Protein AF-A0A0C2XQI6-F1 (afdb_monomer_lite)

Sequence (140 aa):
MTIRLVELRELSLWGESRLVKDVRFDLPSLQELQVHNGDSFQFPTNLSPKVIHWSLRRPDHEPQTPDTIQAALKVILQSSSQVQVVTIPEFAGKYCSVVLHGLQMASILPASLRTVVVDQVGGEKALIDVTHIDELIDSV

Radius of gyration: 15.04 Å; chains: 1; bounding box: 31×36×41 Å

Organism: NCBI:txid933852

Secondary structure (DSSP, 8-state):
-EEE-TT--EEEEES--TT-SS-EEE-TT--EEEEE--SS----TT---SEEEEE---TTS-PPPHHHHHHHHHHHHHH-TT--EEEEEEE-GGGHHHHHHHHHT-SS--TT--EEEEEETTS-EEEEE-TTTTTGGGG-

pLDDT: mean 71.8, std 11.39, range [42.34, 90.38]

Structure (mmCIF, N/CA/C/O backbone):
data_AF-A0A0C2XQI6-F1
#
_entry.id   AF-A0A0C2XQI6-F1
#
loop_
_atom_site.group_PDB
_atom_site.id
_atom_site.type_symbol
_atom_site.label_atom_id
_atom_site.label_alt_id
_atom_site.label_comp_id
_atom_site.label_asym_id
_atom_site.label_entity_id
_atom_site.label_seq_id
_atom_site.pdbx_PDB_ins_code
_atom_site.Cartn_x
_atom_site.Cartn_y
_atom_site.Cartn_z
_atom_site.occupancy
_atom_site.B_iso_or_equiv
_atom_site.auth_seq_id
_atom_site.auth_comp_id
_atom_site.auth_asym_id
_atom_site.auth_atom_id
_atom_site.pdbx_PDB_model_num
ATOM 1 N N . MET A 1 1 ? 4.908 14.086 20.724 1.00 57.38 1 MET A N 1
ATOM 2 C CA . MET A 1 1 ? 3.859 15.086 20.394 1.00 57.38 1 MET A CA 1
ATOM 3 C C . MET A 1 1 ? 2.689 14.344 19.762 1.00 57.38 1 MET A C 1
ATOM 5 O O . MET A 1 1 ? 2.947 13.490 18.921 1.00 57.38 1 MET A O 1
ATOM 9 N N . THR A 1 2 ? 1.448 14.605 20.182 1.00 66.12 2 THR A N 1
ATOM 10 C CA . THR A 1 2 ? 0.262 13.912 19.643 1.00 66.12 2 THR A CA 1
ATOM 11 C C . THR A 1 2 ? -0.535 14.867 18.775 1.00 66.12 2 THR A C 1
ATOM 13 O O . THR A 1 2 ? -0.924 15.935 19.243 1.00 66.12 2 THR A O 1
ATOM 16 N N . ILE A 1 3 ? -0.789 14.474 17.531 1.00 67.62 3 ILE A N 1
ATOM 17 C CA . ILE A 1 3 ? -1.642 15.219 16.605 1.00 67.62 3 ILE A CA 1
ATOM 18 C C . ILE A 1 3 ? -2.980 14.482 16.534 1.00 67.62 3 ILE A C 1
ATOM 20 O O . ILE A 1 3 ? -3.009 13.290 16.230 1.00 67.62 3 ILE A O 1
ATOM 24 N N . ARG A 1 4 ? -4.078 15.181 16.841 1.00 76.19 4 ARG A N 1
ATOM 25 C CA . ARG A 1 4 ? -5.447 14.654 16.753 1.00 76.19 4 ARG A CA 1
ATOM 26 C C . ARG A 1 4 ? -6.165 15.334 15.600 1.00 76.19 4 ARG A C 1
ATOM 28 O O . ARG A 1 4 ? -6.390 16.538 15.663 1.00 76.19 4 ARG A O 1
ATOM 35 N N . LEU A 1 5 ? -6.533 14.571 14.578 1.00 78.62 5 LEU A N 1
ATOM 36 C CA . LEU A 1 5 ? -7.344 15.062 13.462 1.00 78.62 5 LEU A CA 1
ATOM 37 C C . LEU A 1 5 ? -8.427 14.020 13.177 1.00 78.62 5 LEU A C 1
ATOM 39 O O . LEU A 1 5 ? -8.299 13.177 12.296 1.00 78.62 5 LEU A O 1
ATOM 43 N N . VAL A 1 6 ? -9.480 14.057 13.993 1.00 79.75 6 VAL A N 1
ATOM 44 C CA . VAL A 1 6 ? -10.489 12.987 14.092 1.00 79.75 6 VAL A CA 1
ATOM 45 C C . VAL A 1 6 ? -11.246 12.768 12.776 1.00 79.75 6 VAL A C 1
ATOM 47 O O . VAL A 1 6 ? -11.699 11.660 12.506 1.00 79.75 6 VAL A O 1
ATOM 50 N N . GLU A 1 7 ? -11.345 13.798 11.938 1.00 87.31 7 GLU A N 1
ATOM 51 C CA . GLU A 1 7 ? -12.062 13.766 10.657 1.00 87.31 7 GLU A CA 1
ATOM 52 C C . GLU A 1 7 ? -11.140 13.611 9.439 1.00 87.31 7 GLU A C 1
ATOM 54 O O . GLU A 1 7 ? -11.628 13.513 8.313 1.00 87.31 7 GLU A O 1
ATOM 59 N N . LEU A 1 8 ? -9.815 13.581 9.633 1.00 87.38 8 LEU A N 1
ATOM 60 C CA . LEU A 1 8 ? -8.876 13.496 8.520 1.00 87.38 8 LEU A CA 1
ATOM 61 C C . LEU A 1 8 ? -8.969 12.118 7.857 1.00 87.38 8 LEU A C 1
ATOM 63 O O . LEU A 1 8 ? -8.690 11.095 8.483 1.00 87.38 8 LEU A O 1
ATOM 67 N N . ARG A 1 9 ? -9.351 12.109 6.578 1.00 89.19 9 ARG A N 1
ATOM 68 C CA . ARG A 1 9 ? -9.482 10.889 5.769 1.00 89.19 9 ARG A CA 1
ATOM 69 C C . ARG A 1 9 ? -8.265 10.600 4.903 1.00 89.19 9 ARG A C 1
ATOM 71 O O . ARG A 1 9 ? -8.014 9.436 4.608 1.00 89.19 9 ARG A O 1
ATOM 78 N N . GLU A 1 10 ? -7.520 11.637 4.544 1.00 90.38 10 GLU A N 1
ATOM 79 C CA . GLU A 1 10 ? -6.373 11.578 3.642 1.00 90.38 10 GLU A CA 1
ATOM 80 C C . GLU A 1 10 ? -5.179 12.264 4.306 1.00 90.38 10 GLU A C 1
ATOM 82 O O . GLU A 1 10 ? -5.307 13.361 4.854 1.00 90.38 10 GLU A O 1
ATOM 87 N N . LEU A 1 11 ? -4.014 11.620 4.275 1.00 86.06 11 LEU A N 1
ATOM 88 C CA . LEU A 1 11 ? -2.772 12.175 4.806 1.00 86.06 11 LEU A CA 1
ATOM 89 C C . LEU A 1 11 ? -1.647 11.970 3.795 1.00 86.06 11 LEU A C 1
ATOM 91 O O . LEU A 1 11 ? -1.368 10.837 3.417 1.00 86.06 11 LEU A O 1
ATOM 95 N N . SER A 1 12 ? -0.959 13.046 3.418 1.00 85.00 12 SER A N 1
ATOM 96 C CA . SER A 1 12 ? 0.256 12.971 2.600 1.00 85.00 12 SER A CA 1
ATOM 97 C C . SER A 1 12 ? 1.489 13.230 3.461 1.00 85.00 12 SER A C 1
ATOM 99 O O . SER A 1 12 ? 1.636 14.300 4.055 1.00 85.00 12 SER A O 1
ATOM 101 N N . LEU A 1 13 ? 2.392 12.255 3.522 1.00 79.19 13 LEU A N 1
ATOM 102 C CA . LEU A 1 13 ? 3.665 12.337 4.228 1.00 79.19 13 LEU A CA 1
ATOM 103 C C . LEU A 1 13 ? 4.800 12.512 3.221 1.00 79.19 13 LEU A C 1
ATOM 105 O O . LEU A 1 13 ? 4.943 11.727 2.287 1.00 79.19 13 LEU A O 1
ATOM 109 N N . TRP A 1 14 ? 5.614 13.544 3.427 1.00 73.62 14 TRP A N 1
ATOM 110 C CA . TRP A 1 14 ? 6.733 13.892 2.556 1.00 73.62 14 TRP A CA 1
ATOM 111 C C . TRP A 1 14 ? 8.055 13.769 3.311 1.00 73.62 14 TRP A C 1
ATOM 113 O O . TRP A 1 14 ? 8.199 14.349 4.387 1.00 73.62 14 TRP A O 1
ATOM 123 N N . GLY A 1 15 ? 9.044 13.106 2.708 1.00 60.44 15 GLY A N 1
ATOM 124 C CA . GLY A 1 15 ? 10.456 13.299 3.045 1.00 60.44 15 GLY A CA 1
ATOM 125 C C . GLY A 1 15 ? 11.216 12.060 3.513 1.00 60.44 15 GLY A C 1
ATOM 126 O O . GLY A 1 15 ? 10.645 11.009 3.788 1.00 60.44 15 GLY A O 1
ATOM 127 N N . GLU A 1 16 ? 12.533 12.242 3.641 1.00 56.41 16 GLU A N 1
ATOM 128 C CA . GLU A 1 16 ? 13.490 11.302 4.234 1.00 56.41 16 GLU A CA 1
ATOM 129 C C . GLU A 1 16 ? 13.189 11.160 5.733 1.00 56.41 16 GLU A C 1
ATOM 131 O O . GLU A 1 16 ? 13.823 11.787 6.584 1.00 56.41 16 GLU A O 1
ATOM 136 N N . SER A 1 17 ? 12.150 10.403 6.091 1.00 50.62 17 SER A N 1
ATOM 137 C CA . SER A 1 17 ? 11.688 10.308 7.478 1.00 50.62 17 SER A CA 1
ATOM 138 C C . SER A 1 17 ? 12.611 9.407 8.314 1.00 50.62 17 SER A C 1
ATOM 140 O O . SER A 1 17 ? 12.184 8.419 8.911 1.00 50.62 17 SER A O 1
ATOM 142 N N . ARG A 1 18 ? 13.902 9.737 8.414 1.00 49.56 18 ARG A N 1
ATOM 143 C CA . ARG A 1 18 ? 14.836 8.992 9.268 1.00 49.56 18 ARG A CA 1
ATOM 144 C C . ARG A 1 18 ? 14.454 9.043 10.755 1.00 49.56 18 ARG A C 1
ATOM 146 O O . ARG A 1 18 ? 14.973 8.245 11.529 1.00 49.56 18 ARG A O 1
ATOM 153 N N . LEU A 1 19 ? 13.549 9.932 11.183 1.00 48.62 19 LEU A N 1
ATOM 154 C CA . LEU A 1 19 ? 13.293 10.202 12.604 1.00 48.62 19 LEU A CA 1
ATOM 155 C C . LEU A 1 19 ? 11.855 10.675 12.919 1.00 48.62 19 LEU A C 1
ATOM 157 O O . LEU A 1 19 ? 11.674 11.696 13.571 1.00 48.62 19 LEU A O 1
ATOM 161 N N . VAL A 1 20 ? 10.807 9.941 12.521 1.00 54.44 20 VAL A N 1
ATOM 162 C CA . VAL A 1 20 ? 9.434 10.198 13.035 1.00 54.44 20 VAL A CA 1
ATOM 163 C C . VAL A 1 20 ? 8.999 9.093 14.003 1.00 54.44 20 VAL A C 1
ATOM 165 O O . VAL A 1 20 ? 7.887 8.584 13.950 1.00 54.44 20 VAL A O 1
ATOM 168 N N . LYS A 1 21 ? 9.893 8.685 14.912 1.00 54.81 21 LYS A N 1
ATOM 169 C CA . LYS A 1 21 ? 9.546 7.714 15.967 1.00 54.81 21 LYS A CA 1
ATOM 170 C C . LYS A 1 21 ? 8.688 8.327 17.082 1.00 54.81 21 LYS A C 1
ATOM 172 O O . LYS A 1 21 ? 7.943 7.608 17.742 1.00 54.81 21 LYS A O 1
ATOM 177 N N . ASP A 1 22 ? 8.739 9.651 17.244 1.00 61.88 22 ASP A N 1
ATOM 178 C CA . ASP A 1 22 ? 8.182 10.342 18.418 1.00 61.88 22 ASP A CA 1
ATOM 179 C C . ASP A 1 22 ? 6.873 11.110 18.148 1.00 61.88 22 ASP A C 1
ATOM 181 O O . ASP A 1 22 ? 6.321 11.775 19.042 1.00 61.88 22 ASP A O 1
ATOM 185 N N . VAL A 1 23 ? 6.351 11.027 16.919 1.00 68.06 23 VAL A N 1
ATOM 186 C CA . VAL A 1 23 ? 5.056 11.615 16.552 1.00 68.06 23 VAL A CA 1
ATOM 187 C C . VAL A 1 23 ? 4.014 10.512 16.478 1.00 68.06 23 VAL A C 1
ATOM 189 O O . VAL A 1 23 ? 4.130 9.578 15.690 1.00 68.06 23 VAL A O 1
ATOM 192 N N . ARG A 1 24 ? 2.979 10.637 17.311 1.00 72.62 24 ARG A N 1
ATOM 193 C CA . ARG A 1 24 ? 1.813 9.752 17.291 1.00 72.62 24 ARG A CA 1
ATOM 194 C C . ARG A 1 24 ? 0.638 10.484 16.663 1.00 72.62 24 ARG A C 1
ATOM 196 O O . ARG A 1 24 ? 0.244 11.555 17.130 1.00 72.62 24 ARG A O 1
ATOM 203 N N . PHE A 1 25 ? 0.087 9.882 15.619 1.00 76.25 25 PHE A N 1
ATOM 204 C CA . PHE A 1 25 ? -1.085 10.374 14.905 1.00 76.25 25 PHE A CA 1
ATOM 205 C C . PHE A 1 25 ? -2.343 9.656 15.389 1.00 76.25 25 PHE A C 1
ATOM 207 O O . PHE A 1 25 ? -2.472 8.455 15.194 1.00 76.25 25 PHE A O 1
ATOM 214 N N . ASP A 1 26 ? -3.265 10.362 16.027 1.00 80.81 26 ASP A N 1
ATOM 215 C CA . ASP A 1 26 ? -4.563 9.796 16.403 1.00 80.81 26 ASP A CA 1
ATOM 216 C C . ASP A 1 26 ? -5.579 10.134 15.303 1.00 80.81 26 ASP A C 1
ATOM 218 O O . ASP A 1 26 ? -6.188 11.210 15.308 1.00 80.81 26 ASP A O 1
ATOM 222 N N . LEU A 1 27 ? -5.649 9.253 14.295 1.00 85.38 27 LEU A N 1
ATOM 223 C CA . LEU A 1 27 ? -6.411 9.435 13.053 1.00 85.38 27 LEU A CA 1
ATOM 224 C C . LEU A 1 27 ? -7.363 8.246 12.806 1.00 85.38 27 LEU A C 1
ATOM 226 O O . LEU A 1 27 ? -7.145 7.459 11.884 1.00 85.38 27 LEU A O 1
ATOM 230 N N . PRO A 1 28 ? -8.426 8.085 13.614 1.00 82.94 28 PRO A N 1
ATOM 231 C CA . PRO A 1 28 ? -9.335 6.937 13.521 1.00 82.94 28 PRO A CA 1
ATOM 232 C C . PRO A 1 28 ? -10.143 6.889 12.214 1.00 82.94 28 PRO A C 1
ATOM 234 O O . PRO A 1 28 ? -10.637 5.829 11.838 1.00 82.94 28 PRO A O 1
ATOM 237 N N . SER A 1 29 ? -10.278 8.023 11.521 1.00 86.69 29 SER A N 1
ATOM 238 C CA . SER A 1 29 ? -11.005 8.134 10.249 1.00 86.69 29 SER A CA 1
ATOM 239 C C . SER A 1 29 ? -10.105 8.030 9.015 1.00 86.69 29 SER A C 1
ATOM 241 O O . SER A 1 29 ? -10.615 8.174 7.902 1.00 86.69 29 SER A O 1
ATOM 243 N N . LEU A 1 30 ? -8.796 7.805 9.188 1.00 88.06 30 LEU A N 1
ATOM 244 C CA . LEU A 1 30 ? -7.849 7.769 8.077 1.00 88.06 30 LEU A CA 1
ATOM 245 C C . LEU A 1 30 ? -8.179 6.609 7.134 1.00 88.06 30 LEU A C 1
ATOM 247 O O . LEU A 1 30 ? -8.204 5.447 7.536 1.00 88.06 30 LEU A O 1
ATOM 251 N N . GLN A 1 31 ? -8.415 6.929 5.866 1.00 89.19 31 GLN A N 1
ATOM 252 C CA . GLN A 1 31 ? -8.694 5.952 4.817 1.00 89.19 31 GLN A CA 1
ATOM 253 C C . GLN A 1 31 ? -7.500 5.802 3.887 1.00 89.19 31 GLN A C 1
ATOM 255 O O . GLN A 1 31 ? -7.153 4.676 3.533 1.00 89.19 31 GLN A O 1
ATOM 260 N N . GLU A 1 32 ? -6.859 6.917 3.547 1.00 89.06 32 GLU A N 1
ATOM 261 C CA . GLU A 1 32 ? -5.801 6.977 2.550 1.00 89.06 32 GLU A CA 1
ATOM 262 C C . GLU A 1 32 ? -4.537 7.623 3.115 1.00 89.06 32 GLU A C 1
ATOM 264 O O . GLU A 1 32 ? -4.576 8.670 3.766 1.00 89.06 32 GLU A O 1
ATOM 269 N N . LEU A 1 33 ? -3.401 6.990 2.839 1.00 86.31 33 LEU A N 1
ATOM 270 C CA . LEU A 1 33 ? -2.083 7.495 3.183 1.00 86.31 33 LEU A CA 1
ATOM 271 C C . LEU A 1 33 ? -1.215 7.574 1.929 1.00 86.31 33 LEU A C 1
ATOM 273 O O . LEU A 1 33 ? -0.886 6.556 1.323 1.00 86.31 33 LEU A O 1
ATOM 277 N N . GLN A 1 34 ? -0.818 8.787 1.566 1.00 85.75 34 GLN A N 1
ATOM 278 C CA . GLN A 1 34 ? 0.131 9.042 0.492 1.00 85.75 34 GLN A CA 1
ATOM 279 C C . GLN A 1 34 ? 1.525 9.216 1.095 1.00 85.75 34 GLN A C 1
ATOM 281 O O . GLN A 1 34 ? 1.718 9.998 2.024 1.00 85.75 34 GLN A O 1
ATOM 286 N N 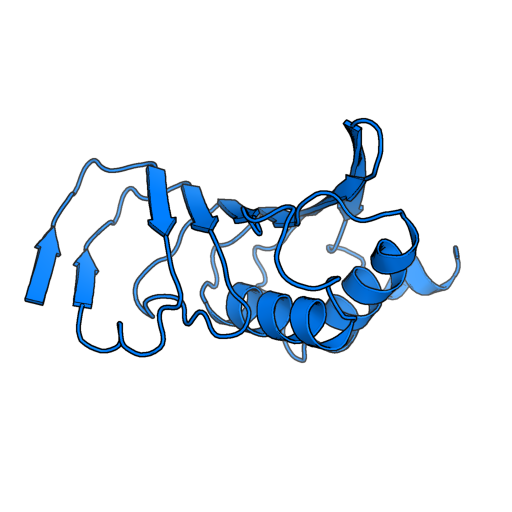. VAL A 1 35 ? 2.510 8.484 0.588 1.00 79.62 35 VAL A N 1
ATOM 287 C CA . VAL A 1 35 ? 3.898 8.543 1.054 1.00 79.62 35 VAL A CA 1
ATOM 288 C C . VAL A 1 35 ? 4.791 8.951 -0.103 1.00 79.62 35 VAL A C 1
ATOM 290 O O . VAL A 1 35 ? 4.817 8.283 -1.135 1.00 79.62 35 VAL A O 1
ATOM 293 N N . HIS A 1 36 ? 5.537 10.036 0.085 1.00 74.94 36 HIS A N 1
ATOM 294 C CA . HIS A 1 36 ? 6.431 10.612 -0.911 1.00 74.94 36 HIS A CA 1
ATOM 295 C C . HIS A 1 36 ? 7.900 10.523 -0.452 1.00 74.94 36 HIS A C 1
ATOM 297 O O . HIS A 1 36 ? 8.231 11.026 0.622 1.00 74.94 36 HIS A O 1
ATOM 303 N N . ASN A 1 37 ? 8.784 9.980 -1.306 1.00 67.00 37 ASN A N 1
ATOM 304 C CA . ASN A 1 37 ? 10.248 9.835 -1.112 1.00 67.00 37 ASN A CA 1
ATOM 305 C C . ASN A 1 37 ? 10.658 8.874 0.025 1.00 67.00 37 ASN A C 1
ATOM 307 O O . ASN A 1 37 ? 10.962 9.310 1.131 1.00 67.00 37 ASN A O 1
ATOM 311 N N . GLY A 1 38 ? 10.709 7.566 -0.256 1.00 56.56 38 GLY A N 1
ATOM 312 C CA . GLY A 1 38 ? 11.021 6.537 0.741 1.00 56.56 38 GLY A CA 1
ATOM 313 C C . GLY A 1 38 ? 12.014 5.488 0.254 1.00 56.56 38 GLY A C 1
ATOM 314 O O . GLY A 1 38 ? 11.614 4.413 -0.170 1.00 56.56 38 GLY A O 1
ATOM 315 N N . ASP A 1 39 ? 13.300 5.787 0.369 1.00 53.25 39 ASP A N 1
ATOM 316 C CA . ASP A 1 39 ? 14.385 4.799 0.448 1.00 53.25 39 ASP A CA 1
ATOM 317 C C . ASP A 1 39 ? 14.598 4.306 1.898 1.00 53.25 39 ASP A C 1
ATOM 319 O O . ASP A 1 39 ? 15.089 3.206 2.137 1.00 53.25 39 ASP A O 1
ATOM 323 N N . SER A 1 40 ? 14.181 5.115 2.878 1.00 56.47 40 SER A N 1
ATOM 324 C CA . SER A 1 40 ? 14.389 4.903 4.316 1.00 56.47 40 SER A CA 1
ATOM 325 C C . SER A 1 40 ? 13.190 5.335 5.179 1.00 56.47 40 SER A C 1
ATOM 327 O O . SER A 1 40 ? 13.330 5.634 6.367 1.00 56.47 40 SER A O 1
ATOM 329 N N . PHE A 1 41 ? 11.995 5.374 4.583 1.00 64.44 41 PHE A N 1
ATOM 330 C CA . PHE A 1 41 ? 10.767 5.779 5.266 1.00 64.44 41 PHE A CA 1
ATOM 331 C C . PHE A 1 41 ? 10.313 4.718 6.282 1.00 64.44 41 PHE A C 1
ATOM 333 O O . PHE A 1 41 ? 10.295 3.524 5.984 1.00 64.44 41 PHE A O 1
ATOM 340 N N . GLN A 1 42 ? 9.916 5.155 7.479 1.00 65.56 42 GLN A N 1
ATOM 341 C CA . GLN A 1 42 ? 9.268 4.314 8.489 1.00 65.56 42 GLN A CA 1
ATOM 342 C C . GLN A 1 42 ? 7.838 4.813 8.679 1.00 65.56 42 GLN A C 1
ATOM 344 O O . GLN A 1 42 ? 7.631 5.988 8.980 1.00 65.56 42 GLN A O 1
ATOM 349 N N . PHE A 1 43 ? 6.849 3.929 8.529 1.00 69.69 43 PHE A N 1
ATOM 350 C CA . PHE A 1 43 ? 5.464 4.297 8.814 1.00 69.69 43 PHE A CA 1
ATOM 351 C C . PHE A 1 43 ? 5.287 4.568 10.314 1.00 69.69 43 PHE A C 1
ATOM 353 O O . PHE A 1 43 ? 5.798 3.799 11.137 1.00 69.69 43 PHE A O 1
ATOM 360 N N . PRO A 1 44 ? 4.536 5.617 10.697 1.00 66.19 44 PRO A N 1
ATOM 361 C CA . PRO A 1 44 ? 4.110 5.779 12.077 1.00 66.19 44 PRO A CA 1
ATOM 362 C C . PRO A 1 44 ? 3.314 4.538 12.495 1.00 66.19 44 PRO A C 1
ATOM 364 O O . PRO A 1 44 ? 2.332 4.171 11.851 1.00 66.19 44 PRO A O 1
ATOM 367 N N . THR A 1 45 ? 3.741 3.882 13.574 1.00 67.25 45 THR A N 1
ATOM 368 C CA . THR A 1 45 ? 3.265 2.549 13.997 1.00 67.25 45 THR A CA 1
ATOM 369 C C . THR A 1 45 ? 1.797 2.495 14.419 1.00 67.25 45 THR A C 1
ATOM 371 O O . THR A 1 45 ? 1.287 1.431 14.756 1.00 67.25 45 THR A O 1
ATOM 374 N N . ASN A 1 46 ? 1.117 3.639 14.444 1.00 73.12 46 ASN A N 1
ATOM 375 C CA . ASN A 1 46 ? -0.247 3.788 14.921 1.00 73.12 46 ASN A CA 1
ATOM 376 C C . ASN A 1 46 ? -1.229 4.265 13.837 1.00 73.12 46 ASN A C 1
ATOM 378 O O . ASN A 1 46 ? -2.338 4.678 14.169 1.00 73.12 46 ASN A O 1
ATOM 382 N N . LEU A 1 47 ? -0.830 4.216 12.563 1.00 78.25 47 LEU A N 1
ATOM 383 C CA . LEU A 1 47 ? -1.727 4.443 11.433 1.00 78.25 47 LEU A CA 1
ATOM 384 C C . LEU A 1 47 ? -2.296 3.116 10.925 1.00 78.25 47 LEU A C 1
ATOM 386 O O . LEU A 1 47 ? -1.632 2.085 10.936 1.00 78.25 47 LEU A O 1
ATOM 390 N N . SER A 1 48 ? -3.549 3.127 10.479 1.00 79.31 48 SER A N 1
ATOM 391 C CA . SER A 1 48 ? -4.187 1.959 9.860 1.00 79.31 48 SER A CA 1
ATOM 392 C C . SER A 1 48 ? -5.044 2.370 8.663 1.00 79.31 48 SER A C 1
ATOM 394 O O . SER A 1 48 ? -6.263 2.225 8.706 1.00 79.31 48 SER A O 1
ATOM 396 N N . PRO A 1 49 ? -4.426 2.942 7.612 1.00 86.06 49 PRO A N 1
ATOM 397 C CA . PRO A 1 49 ? -5.151 3.311 6.405 1.00 86.06 49 PRO A CA 1
ATOM 398 C C . PRO A 1 49 ? -5.629 2.057 5.660 1.00 86.06 49 PRO A C 1
ATOM 400 O O . PRO A 1 49 ? -5.010 0.995 5.729 1.00 86.06 49 PRO A O 1
AT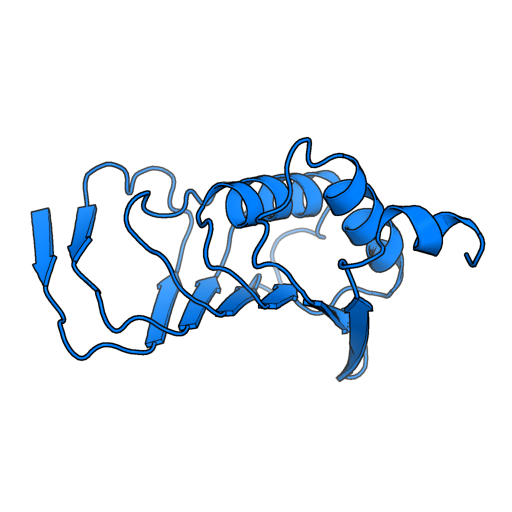OM 403 N N . LYS A 1 50 ? -6.709 2.194 4.890 1.00 86.62 50 LYS A N 1
ATOM 404 C CA . LYS A 1 50 ? -7.177 1.146 3.969 1.00 86.62 50 LYS A CA 1
ATOM 405 C C . LYS A 1 50 ? -6.403 1.158 2.656 1.00 86.62 50 LYS A C 1
ATOM 407 O O . LYS A 1 50 ? -6.244 0.111 2.030 1.00 86.62 50 LYS A O 1
ATOM 412 N N . VAL A 1 51 ? -5.943 2.334 2.242 1.00 86.81 51 VAL A N 1
ATOM 413 C CA . VAL A 1 51 ? -5.252 2.556 0.975 1.00 86.81 51 VAL A CA 1
ATOM 414 C C . VAL A 1 51 ? -3.925 3.253 1.243 1.00 86.81 51 VAL A C 1
ATOM 416 O O . VAL A 1 51 ? -3.873 4.248 1.967 1.00 86.81 51 VAL A O 1
ATOM 419 N N . ILE A 1 52 ? -2.851 2.727 0.658 1.00 86.12 52 ILE A N 1
ATOM 420 C CA . ILE A 1 52 ? -1.531 3.354 0.680 1.00 86.12 52 ILE A CA 1
ATOM 421 C C . ILE A 1 52 ? -1.108 3.649 -0.755 1.00 86.12 52 ILE A C 1
ATOM 423 O O . ILE A 1 52 ? -0.980 2.738 -1.573 1.00 86.12 52 ILE A O 1
ATOM 427 N N . HIS A 1 53 ? -0.839 4.918 -1.042 1.00 84.00 53 HIS A N 1
ATOM 428 C CA . HIS A 1 53 ? -0.195 5.341 -2.279 1.00 84.00 53 HIS A CA 1
ATOM 429 C C . HIS A 1 53 ? 1.248 5.695 -1.974 1.00 84.00 53 HIS A C 1
ATOM 431 O O . HIS A 1 53 ? 1.535 6.706 -1.336 1.00 84.00 53 HIS A O 1
ATOM 437 N N . TRP A 1 54 ? 2.174 4.870 -2.430 1.00 81.19 54 TRP A N 1
ATOM 438 C CA . TRP A 1 54 ? 3.579 5.218 -2.383 1.00 81.19 54 TRP A CA 1
ATOM 439 C C . TRP A 1 54 ? 3.966 5.898 -3.691 1.00 81.19 54 TRP A C 1
ATOM 441 O O . TRP A 1 54 ? 3.547 5.497 -4.771 1.00 81.19 54 TRP A O 1
ATOM 451 N N . SER A 1 55 ? 4.752 6.962 -3.599 1.00 73.44 55 SER A N 1
ATOM 452 C CA . SER A 1 55 ? 5.338 7.622 -4.754 1.00 73.44 55 SER A CA 1
ATOM 453 C C . SER A 1 55 ? 6.750 8.092 -4.432 1.00 73.44 55 SER A C 1
ATOM 455 O O . SER A 1 55 ? 7.074 8.506 -3.317 1.00 73.44 55 SER A O 1
ATOM 457 N N . LEU A 1 56 ? 7.618 8.052 -5.432 1.00 65.06 56 LEU A N 1
ATOM 458 C CA . LEU A 1 56 ? 8.944 8.641 -5.357 1.00 65.06 56 LEU A CA 1
ATOM 459 C C . LEU A 1 56 ? 8.901 9.874 -6.245 1.00 65.06 56 LEU A C 1
ATOM 461 O O . LEU A 1 56 ? 8.883 9.772 -7.467 1.00 65.06 56 LEU A O 1
ATOM 465 N N . ARG A 1 57 ? 8.775 11.051 -5.632 1.00 55.38 57 ARG A N 1
ATOM 466 C CA . ARG A 1 57 ? 8.592 12.296 -6.376 1.00 55.38 57 ARG A CA 1
ATOM 467 C C . ARG A 1 57 ? 9.919 13.032 -6.469 1.00 55.38 57 ARG A C 1
ATOM 469 O O . ARG A 1 57 ? 10.042 14.106 -5.892 1.00 55.38 57 ARG A O 1
ATOM 476 N N . ARG A 1 58 ? 10.889 12.445 -7.181 1.00 54.22 58 ARG A N 1
ATOM 477 C CA . ARG A 1 58 ? 12.036 13.155 -7.779 1.00 54.22 58 ARG A CA 1
ATOM 478 C C . ARG A 1 58 ? 12.479 12.445 -9.071 1.00 54.22 58 ARG A C 1
ATOM 480 O O . ARG A 1 58 ? 13.145 11.421 -8.981 1.00 54.22 58 ARG A O 1
ATOM 487 N N . PRO A 1 59 ? 12.114 12.970 -10.252 1.00 50.00 59 PRO A N 1
ATOM 488 C CA . PRO A 1 59 ? 12.595 12.494 -11.560 1.00 50.00 59 PRO A CA 1
ATOM 489 C C . PRO A 1 59 ? 14.128 12.528 -11.736 1.00 50.00 59 PRO A C 1
ATOM 491 O O . PRO A 1 59 ? 14.663 11.940 -12.670 1.00 50.00 59 PRO A O 1
ATOM 494 N N . ASP A 1 60 ? 14.824 13.244 -10.857 1.00 52.84 60 ASP A N 1
ATOM 495 C CA . ASP A 1 60 ? 16.198 13.713 -11.030 1.00 52.84 60 ASP A CA 1
ATOM 496 C C . ASP A 1 60 ? 17.178 13.160 -9.972 1.00 52.84 60 ASP A C 1
ATOM 498 O O . ASP A 1 60 ? 18.364 13.499 -9.973 1.00 52.84 60 ASP A O 1
ATOM 502 N N . HIS A 1 61 ? 16.724 12.256 -9.096 1.00 49.00 61 HIS A N 1
ATOM 503 C CA . HIS A 1 61 ? 17.582 11.558 -8.136 1.00 49.00 61 HIS A CA 1
ATOM 504 C C . HIS A 1 61 ? 17.432 10.044 -8.243 1.00 49.00 61 HIS A C 1
ATOM 506 O O . HIS A 1 61 ? 16.388 9.507 -7.907 1.00 49.00 61 HIS A O 1
ATOM 512 N N . GLU A 1 62 ? 18.528 9.436 -8.705 1.00 53.84 62 GLU A N 1
ATOM 513 C CA . GLU A 1 62 ? 18.882 8.015 -8.773 1.00 53.84 62 GLU A CA 1
ATOM 514 C C . GLU A 1 62 ? 17.835 7.030 -9.334 1.00 53.84 62 GLU A C 1
ATOM 516 O O . GLU A 1 62 ? 16.684 6.977 -8.900 1.00 53.84 62 GLU A O 1
ATOM 521 N N . PRO A 1 63 ? 18.229 6.172 -10.296 1.00 57.75 63 PRO A N 1
ATOM 522 C CA . PRO A 1 63 ? 17.353 5.111 -10.762 1.00 57.75 63 PRO A CA 1
ATOM 523 C C . PRO A 1 63 ? 16.991 4.192 -9.594 1.00 57.75 63 PRO A C 1
ATOM 525 O O . PRO A 1 63 ? 17.858 3.724 -8.856 1.00 57.75 63 PRO A O 1
ATOM 528 N N . GLN A 1 64 ? 15.699 3.906 -9.460 1.00 64.81 64 GLN A N 1
ATOM 529 C CA . GLN A 1 64 ? 15.198 2.949 -8.483 1.00 64.81 64 GLN A CA 1
ATOM 530 C C . GLN A 1 64 ? 15.884 1.598 -8.696 1.00 64.81 64 GLN A C 1
ATOM 532 O O . GLN A 1 64 ? 15.933 1.083 -9.820 1.00 64.81 64 GLN A O 1
ATOM 537 N N . THR A 1 65 ? 16.402 1.026 -7.613 1.00 72.88 65 THR A N 1
ATOM 538 C CA . THR A 1 65 ? 16.964 -0.322 -7.617 1.00 72.88 65 THR A CA 1
ATOM 539 C C . THR A 1 65 ? 15.925 -1.317 -7.100 1.00 72.88 65 THR A C 1
ATOM 541 O O . THR A 1 65 ? 15.026 -0.942 -6.336 1.00 72.88 65 THR A O 1
ATOM 544 N N . PRO A 1 66 ? 16.033 -2.602 -7.480 1.00 75.69 66 PRO A N 1
ATOM 545 C CA . PRO A 1 66 ? 15.196 -3.647 -6.907 1.00 75.69 66 PRO A CA 1
ATOM 546 C C . PRO A 1 66 ? 15.183 -3.654 -5.372 1.00 75.69 66 PRO A C 1
ATOM 548 O O . PRO A 1 66 ? 14.131 -3.852 -4.765 1.00 75.69 66 PRO A O 1
ATOM 551 N N . ASP A 1 67 ? 16.327 -3.358 -4.754 1.00 76.25 67 ASP A N 1
ATOM 552 C CA . ASP A 1 67 ? 16.493 -3.341 -3.301 1.00 76.25 67 ASP A CA 1
ATOM 553 C C . ASP A 1 67 ? 15.654 -2.239 -2.638 1.00 76.25 67 ASP A C 1
ATOM 555 O O . ASP A 1 67 ? 15.006 -2.483 -1.620 1.00 76.25 67 ASP A O 1
ATOM 559 N N . THR A 1 68 ? 15.598 -1.040 -3.232 1.00 75.06 68 THR A N 1
ATOM 560 C CA . THR A 1 68 ? 14.769 0.067 -2.726 1.00 75.06 68 THR A CA 1
ATOM 561 C C . THR A 1 68 ? 13.282 -0.282 -2.770 1.00 75.06 68 THR A C 1
ATOM 563 O O . THR A 1 68 ? 12.552 -0.013 -1.815 1.00 75.06 68 THR A O 1
ATOM 566 N N . ILE A 1 69 ? 12.829 -0.921 -3.853 1.00 76.06 69 ILE A N 1
ATOM 567 C CA . ILE A 1 69 ? 11.431 -1.343 -4.024 1.00 76.06 69 ILE A CA 1
ATOM 568 C C . ILE A 1 69 ? 11.066 -2.402 -2.980 1.00 76.06 69 ILE A C 1
ATOM 570 O O . ILE A 1 69 ? 10.043 -2.283 -2.305 1.00 76.06 69 ILE A O 1
ATOM 574 N N . GLN A 1 70 ? 11.915 -3.418 -2.807 1.00 77.19 70 GLN A N 1
ATOM 575 C CA . GLN A 1 70 ? 11.697 -4.478 -1.822 1.00 77.19 70 GLN A CA 1
ATOM 576 C C . GLN A 1 70 ? 11.709 -3.940 -0.386 1.00 77.19 70 GLN A C 1
ATOM 578 O O . GLN A 1 70 ? 10.867 -4.330 0.426 1.00 77.19 70 GLN A O 1
ATOM 583 N N . ALA A 1 71 ? 12.620 -3.015 -0.070 1.00 76.12 71 ALA A N 1
ATOM 584 C CA . ALA A 1 71 ? 12.667 -2.366 1.234 1.00 76.12 71 ALA A CA 1
ATOM 585 C C . ALA A 1 71 ? 11.376 -1.581 1.519 1.00 76.12 71 ALA A C 1
ATOM 587 O O . ALA A 1 71 ? 10.779 -1.762 2.581 1.00 76.12 71 ALA A O 1
ATOM 588 N N . ALA A 1 72 ? 10.905 -0.770 0.567 1.00 76.25 72 ALA A N 1
ATOM 589 C CA . ALA A 1 72 ? 9.668 -0.006 0.713 1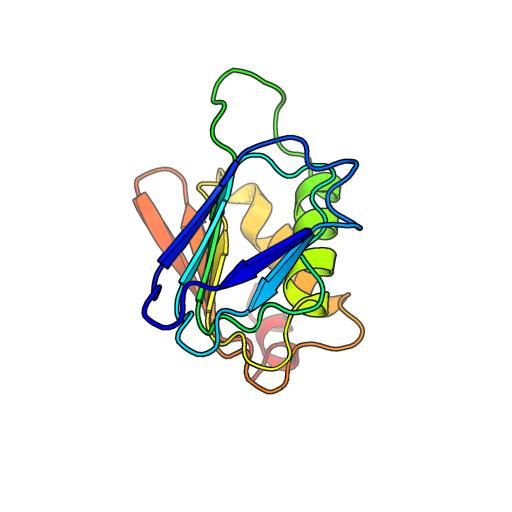.00 76.25 72 ALA A CA 1
ATOM 590 C C . ALA A 1 72 ? 8.445 -0.919 0.888 1.00 76.25 72 ALA A C 1
ATOM 592 O O . ALA A 1 72 ? 7.667 -0.730 1.826 1.00 76.25 72 ALA A O 1
ATOM 593 N N . LEU A 1 73 ? 8.313 -1.951 0.046 1.00 78.94 73 LEU A N 1
ATOM 594 C CA . LEU A 1 73 ? 7.255 -2.960 0.148 1.00 78.94 73 LEU A CA 1
ATOM 595 C C . LEU A 1 73 ? 7.214 -3.600 1.531 1.00 78.94 73 LEU A C 1
ATOM 597 O O . LEU A 1 73 ? 6.156 -3.653 2.155 1.00 78.94 73 LEU A O 1
ATOM 601 N N . LYS A 1 74 ? 8.368 -4.028 2.049 1.00 78.50 74 LYS A N 1
ATOM 602 C CA . LYS A 1 74 ? 8.458 -4.632 3.378 1.00 78.50 74 LYS A CA 1
ATOM 603 C C . LYS A 1 74 ? 7.912 -3.704 4.462 1.00 78.50 74 LYS A C 1
ATOM 605 O O . LYS A 1 74 ? 7.133 -4.152 5.298 1.00 78.50 74 LYS A O 1
ATOM 610 N N . VAL A 1 75 ? 8.285 -2.423 4.451 1.00 76.31 75 VAL A N 1
ATOM 611 C CA . VAL A 1 75 ? 7.791 -1.466 5.454 1.00 76.31 75 VAL A CA 1
ATOM 612 C C . VAL A 1 75 ? 6.283 -1.239 5.297 1.00 76.31 75 VAL A C 1
ATOM 614 O O . VAL A 1 75 ? 5.567 -1.260 6.297 1.00 76.31 75 VAL A O 1
ATOM 617 N N . ILE A 1 76 ? 5.786 -1.068 4.065 1.00 77.38 76 ILE A N 1
ATOM 618 C CA . ILE A 1 76 ? 4.354 -0.868 3.784 1.00 77.38 76 ILE A CA 1
ATOM 619 C C . ILE A 1 76 ? 3.537 -2.041 4.336 1.00 77.38 76 ILE A C 1
ATOM 621 O O . ILE A 1 76 ? 2.601 -1.831 5.108 1.00 77.38 76 ILE A O 1
ATOM 625 N N . LEU A 1 77 ? 3.934 -3.271 4.006 1.00 76.94 77 LEU A N 1
ATOM 626 C CA . LEU A 1 77 ? 3.248 -4.495 4.426 1.00 76.94 77 LEU A CA 1
ATOM 627 C C . LEU A 1 77 ? 3.303 -4.719 5.941 1.00 76.94 77 LEU A C 1
ATOM 629 O O . LEU A 1 77 ? 2.359 -5.243 6.521 1.00 76.94 77 LEU A O 1
ATOM 633 N N . GLN A 1 78 ? 4.379 -4.295 6.605 1.00 73.94 78 GLN A N 1
ATOM 634 C CA . GLN A 1 78 ? 4.503 -4.397 8.062 1.00 73.94 78 GLN A CA 1
ATOM 635 C C . GLN A 1 78 ? 3.708 -3.324 8.819 1.00 73.94 78 GLN A C 1
ATOM 637 O O . GLN A 1 78 ? 3.459 -3.482 10.013 1.00 73.94 78 GLN A O 1
ATOM 642 N N . SER A 1 79 ? 3.332 -2.226 8.156 1.00 67.62 79 SER A N 1
ATOM 643 C CA . SER A 1 79 ? 2.791 -1.039 8.824 1.00 67.62 79 SER A CA 1
ATOM 644 C C . SER A 1 79 ? 1.322 -1.142 9.229 1.00 67.62 79 SER A C 1
ATOM 646 O O . SER A 1 79 ? 0.907 -0.433 10.144 1.00 67.62 79 SER A O 1
ATOM 648 N N . SER A 1 80 ? 0.521 -1.998 8.584 1.00 67.19 80 SER A N 1
ATOM 649 C CA . SER A 1 80 ? -0.912 -2.044 8.877 1.00 67.19 80 SER A CA 1
ATOM 650 C C . SER A 1 80 ? -1.589 -3.358 8.495 1.00 67.19 80 SER A C 1
ATOM 652 O O . SER A 1 80 ? -1.518 -3.825 7.362 1.00 67.19 80 SER A O 1
ATOM 654 N N . SER A 1 81 ? -2.347 -3.897 9.452 1.00 67.62 81 SER A N 1
ATOM 655 C CA . SER A 1 81 ? -3.214 -5.067 9.285 1.00 67.62 81 SER A CA 1
ATOM 656 C C . SER A 1 81 ? -4.526 -4.783 8.545 1.00 67.62 81 SER A C 1
ATOM 658 O O . SER A 1 81 ? -5.307 -5.713 8.365 1.00 67.62 81 SER A O 1
ATOM 660 N N . GLN A 1 82 ? -4.799 -3.524 8.175 1.00 73.00 82 GLN A N 1
ATOM 661 C CA . GLN A 1 82 ? -6.044 -3.105 7.515 1.00 73.00 82 GLN A CA 1
ATOM 662 C C . GLN A 1 82 ? -5.856 -2.648 6.068 1.00 73.00 82 GLN A C 1
ATOM 664 O O . GLN A 1 82 ? -6.850 -2.377 5.388 1.00 73.00 82 GLN A O 1
ATOM 669 N N . VAL A 1 83 ? -4.614 -2.563 5.589 1.00 78.19 83 VAL A N 1
ATOM 670 C CA . VAL A 1 83 ? -4.321 -2.150 4.215 1.00 78.19 83 VAL A CA 1
ATOM 671 C C . VAL A 1 83 ? -4.922 -3.158 3.247 1.00 78.19 83 VAL A C 1
ATOM 673 O O . VAL A 1 83 ? -4.703 -4.360 3.374 1.00 78.19 83 VAL A O 1
ATOM 676 N N . GLN A 1 84 ? -5.700 -2.653 2.294 1.00 78.69 84 GLN A N 1
ATOM 677 C CA . GLN A 1 84 ? -6.376 -3.435 1.257 1.00 78.69 84 GLN A CA 1
ATOM 678 C C . GLN A 1 84 ? -5.746 -3.210 -0.112 1.00 78.69 84 GLN A C 1
ATOM 680 O O . GLN A 1 84 ? -5.691 -4.141 -0.917 1.00 78.69 84 GLN A O 1
ATOM 685 N N . VAL A 1 85 ? -5.270 -1.984 -0.352 1.00 79.50 85 VAL A N 1
ATOM 686 C CA . VAL A 1 85 ? -4.701 -1.554 -1.629 1.00 79.50 85 VAL A CA 1
ATOM 687 C C . VAL A 1 85 ? -3.370 -0.848 -1.403 1.00 79.50 85 VAL A C 1
ATOM 689 O O . VAL A 1 85 ? -3.288 0.095 -0.614 1.00 79.50 85 VAL A O 1
ATOM 692 N N . VAL A 1 86 ? -2.344 -1.281 -2.136 1.00 80.31 86 VAL A N 1
ATOM 693 C CA . VAL A 1 86 ? -1.047 -0.597 -2.221 1.00 80.31 86 VAL A CA 1
ATOM 694 C C . VAL A 1 86 ? -0.825 -0.165 -3.662 1.00 80.31 86 VAL A C 1
ATOM 696 O O . VAL A 1 86 ? -0.831 -1.007 -4.550 1.00 80.31 86 VAL A O 1
ATOM 699 N N . THR A 1 87 ? -0.625 1.130 -3.901 1.00 80.81 87 THR A N 1
ATOM 700 C CA . THR A 1 87 ? -0.214 1.651 -5.214 1.00 80.81 87 THR A CA 1
ATOM 701 C C . THR A 1 87 ? 1.273 1.979 -5.194 1.00 80.81 87 THR A C 1
ATOM 703 O O . THR A 1 87 ? 1.738 2.675 -4.290 1.00 80.81 87 THR A O 1
ATOM 706 N N . ILE A 1 88 ? 2.005 1.471 -6.180 1.00 75.56 88 ILE A N 1
ATOM 707 C CA . ILE A 1 88 ? 3.458 1.577 -6.340 1.00 75.56 88 ILE A CA 1
ATOM 708 C C . ILE A 1 88 ? 3.688 2.327 -7.667 1.00 75.56 88 ILE A C 1
ATOM 710 O O . ILE A 1 88 ? 3.035 1.978 -8.656 1.00 75.56 88 ILE A O 1
ATOM 714 N N . PRO A 1 89 ? 4.519 3.388 -7.700 1.00 69.50 89 PRO A N 1
ATOM 715 C CA . PRO A 1 89 ? 4.510 4.354 -8.798 1.00 69.50 89 PRO A CA 1
ATOM 716 C C . PRO A 1 89 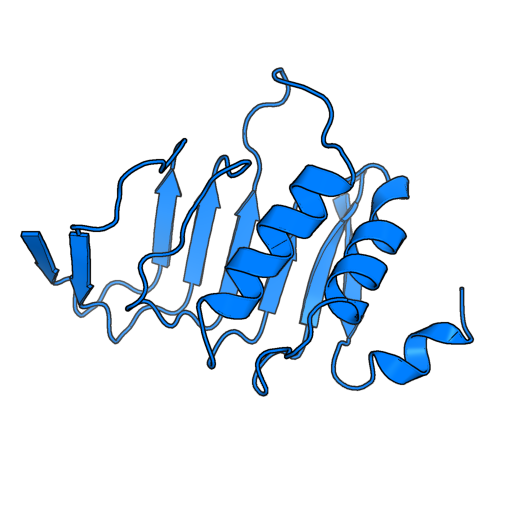? 5.169 3.808 -10.068 1.00 69.50 89 PRO A C 1
ATOM 718 O O . PRO A 1 89 ? 5.764 2.741 -10.053 1.00 69.50 89 PRO A O 1
ATOM 721 N N . GLU A 1 90 ? 5.084 4.588 -11.144 1.00 64.56 90 GLU A N 1
ATOM 722 C CA . GLU A 1 90 ? 5.537 4.266 -12.498 1.00 64.56 90 GLU A CA 1
ATOM 723 C C . GLU A 1 90 ? 6.944 3.651 -12.548 1.00 64.56 90 GLU A C 1
ATOM 725 O O . GLU A 1 90 ? 7.956 4.325 -12.345 1.00 64.56 90 GLU A O 1
ATOM 730 N N . PHE A 1 91 ? 7.003 2.362 -12.874 1.00 62.53 91 PHE A N 1
ATOM 731 C CA . PHE A 1 91 ? 8.240 1.684 -13.234 1.00 62.53 91 PHE A CA 1
ATOM 732 C C . PHE A 1 91 ? 8.238 1.408 -14.732 1.00 62.53 91 PHE A C 1
ATOM 734 O O . PHE A 1 91 ? 7.235 0.965 -15.297 1.00 62.53 91 PHE A O 1
ATOM 741 N N . ALA A 1 92 ? 9.387 1.570 -15.393 1.00 51.00 92 ALA A N 1
ATOM 742 C CA . ALA A 1 92 ? 9.593 0.858 -16.651 1.00 51.00 92 ALA A CA 1
ATOM 743 C C . ALA A 1 92 ? 9.351 -0.626 -16.341 1.00 51.00 92 ALA A C 1
ATOM 745 O O . ALA A 1 92 ? 9.948 -1.117 -15.383 1.00 51.00 92 ALA A O 1
ATOM 746 N N . GLY A 1 93 ? 8.466 -1.310 -17.081 1.00 54.91 93 GLY A N 1
ATOM 747 C CA . GLY A 1 93 ? 7.853 -2.615 -16.741 1.00 54.91 93 GLY A CA 1
ATOM 748 C C . GLY A 1 93 ? 8.780 -3.751 -16.259 1.00 54.91 93 GLY A C 1
ATOM 749 O O . GLY A 1 93 ? 8.311 -4.773 -15.770 1.00 54.91 93 GLY A O 1
ATOM 750 N N . LYS A 1 94 ? 10.099 -3.545 -16.296 1.00 62.72 94 LYS A N 1
ATOM 751 C CA . LYS A 1 94 ? 11.173 -4.322 -15.667 1.00 62.72 94 LYS A CA 1
ATOM 752 C C . LYS A 1 94 ? 11.001 -4.598 -14.163 1.00 62.72 94 LYS A C 1
ATOM 754 O O . LYS A 1 94 ? 11.605 -5.548 -13.677 1.00 62.72 94 LYS A O 1
ATOM 759 N N . TYR A 1 95 ? 10.225 -3.806 -13.420 1.00 66.94 95 TYR A N 1
ATOM 760 C CA . TYR A 1 95 ? 10.130 -3.955 -11.959 1.00 66.94 95 TYR A CA 1
ATOM 761 C C . TYR A 1 95 ? 8.840 -4.615 -11.446 1.00 66.94 95 TYR A C 1
ATOM 763 O O . TYR A 1 95 ? 8.731 -4.850 -10.245 1.00 66.94 95 TYR A O 1
ATOM 771 N N . CYS A 1 96 ? 7.905 -5.011 -12.321 1.00 73.56 96 CYS A N 1
ATOM 772 C CA . CYS A 1 96 ? 6.721 -5.778 -11.904 1.00 73.56 96 CYS A CA 1
ATOM 773 C C . CYS A 1 96 ? 7.116 -7.121 -11.256 1.00 73.56 96 CYS A C 1
ATOM 775 O O . CYS A 1 96 ? 6.629 -7.473 -10.183 1.00 73.56 96 CYS A O 1
ATOM 777 N N . SER A 1 97 ? 8.098 -7.817 -11.840 1.00 74.69 97 SER A N 1
ATOM 778 C CA . SER A 1 97 ? 8.668 -9.049 -11.277 1.00 74.69 97 SER A CA 1
ATOM 779 C C . SER A 1 97 ? 9.355 -8.827 -9.927 1.00 74.69 97 SER A C 1
ATOM 781 O O . SER A 1 97 ? 9.283 -9.684 -9.052 1.00 74.69 97 SER A O 1
ATOM 783 N N . VAL A 1 98 ? 9.977 -7.663 -9.715 1.00 78.25 98 VAL A N 1
ATOM 784 C CA . VAL A 1 98 ? 10.583 -7.297 -8.425 1.00 78.25 98 VAL A CA 1
ATOM 785 C C . VAL A 1 98 ? 9.517 -7.065 -7.362 1.00 78.25 98 VAL A C 1
ATOM 787 O O . VAL A 1 98 ? 9.707 -7.488 -6.223 1.00 78.25 98 VAL A O 1
ATOM 790 N N . VAL A 1 99 ? 8.404 -6.420 -7.725 1.00 79.62 99 VAL A N 1
ATOM 791 C CA . VAL A 1 99 ? 7.256 -6.248 -6.828 1.00 79.62 99 VAL A CA 1
ATOM 792 C C . VAL A 1 99 ? 6.688 -7.611 -6.446 1.00 79.62 99 VAL A C 1
ATOM 794 O O . VAL A 1 99 ? 6.595 -7.898 -5.257 1.00 79.62 99 VAL A O 1
ATOM 797 N N . LEU A 1 100 ? 6.394 -8.475 -7.423 1.00 79.69 100 LEU A N 1
ATOM 798 C CA . LEU A 1 100 ? 5.908 -9.838 -7.177 1.00 79.69 100 LEU A CA 1
ATOM 799 C C . LEU A 1 100 ? 6.856 -10.624 -6.265 1.00 79.69 100 LEU A C 1
ATOM 801 O O . LEU A 1 100 ? 6.422 -11.170 -5.254 1.00 79.69 100 LEU A O 1
ATOM 805 N N . HIS A 1 101 ? 8.157 -10.601 -6.554 1.00 79.38 101 HIS A N 1
ATOM 806 C CA . HIS A 1 101 ? 9.164 -11.254 -5.721 1.00 79.38 101 HIS A CA 1
ATOM 807 C C . HIS A 1 101 ? 9.215 -10.670 -4.298 1.00 79.38 101 HIS A C 1
ATOM 809 O O . HIS A 1 101 ? 9.323 -11.405 -3.321 1.00 79.38 101 HIS A O 1
ATOM 815 N N . GLY A 1 102 ? 9.109 -9.345 -4.149 1.00 79.31 102 GLY A N 1
ATOM 816 C CA . GLY A 1 102 ? 9.058 -8.686 -2.842 1.00 79.31 102 GLY A CA 1
ATOM 817 C C . GLY A 1 102 ? 7.830 -9.086 -2.022 1.00 79.31 102 GLY A C 1
ATOM 818 O O . GLY A 1 102 ? 7.943 -9.286 -0.814 1.00 79.31 102 GLY A O 1
ATOM 819 N N . LEU A 1 103 ? 6.678 -9.248 -2.678 1.00 80.50 103 LEU A N 1
ATOM 820 C CA . LEU A 1 103 ? 5.455 -9.742 -2.049 1.00 80.50 103 LEU A CA 1
ATOM 821 C C . LEU A 1 103 ? 5.580 -11.220 -1.642 1.00 80.50 103 LEU A C 1
ATOM 823 O O . LEU A 1 103 ? 5.174 -11.569 -0.540 1.00 80.50 103 LEU A O 1
ATOM 827 N N . GLN A 1 104 ? 6.193 -12.067 -2.475 1.00 76.56 104 GLN A N 1
ATOM 828 C CA . GLN A 1 104 ? 6.448 -13.484 -2.165 1.00 76.56 104 GLN A CA 1
ATOM 829 C C . GLN A 1 104 ? 7.419 -13.668 -0.993 1.00 76.56 104 GLN A C 1
ATOM 831 O O . GLN A 1 104 ? 7.248 -14.551 -0.158 1.00 76.56 104 GLN A O 1
ATOM 836 N N . MET A 1 105 ? 8.457 -12.832 -0.918 1.00 75.44 105 MET A N 1
ATOM 837 C CA . MET A 1 105 ? 9.437 -12.871 0.171 1.00 75.44 105 MET A CA 1
ATOM 838 C C . MET A 1 105 ? 8.917 -12.241 1.468 1.00 75.44 105 MET A C 1
ATOM 840 O O . MET A 1 105 ? 9.557 -12.369 2.518 1.00 75.44 105 MET A O 1
ATOM 844 N N . ALA A 1 106 ? 7.777 -11.547 1.432 1.00 73.56 106 ALA A N 1
ATOM 845 C CA . ALA A 1 106 ? 7.159 -11.026 2.636 1.00 73.56 106 ALA A CA 1
ATOM 846 C C . ALA A 1 106 ? 6.627 -12.199 3.468 1.00 73.56 106 ALA A C 1
ATOM 848 O O . ALA A 1 106 ? 5.627 -12.822 3.133 1.00 73.56 106 ALA A O 1
ATOM 849 N N . SER A 1 107 ? 7.289 -12.482 4.592 1.00 62.22 107 SER A N 1
ATOM 850 C CA . SER A 1 107 ? 6.962 -13.631 5.445 1.00 62.22 107 SER A CA 1
ATOM 851 C C . SER A 1 107 ? 5.517 -13.637 5.958 1.00 62.22 107 SER A C 1
ATOM 853 O O . SER A 1 107 ? 5.024 -14.685 6.359 1.00 62.22 107 SER A O 1
ATOM 855 N N . ILE A 1 108 ? 4.861 -12.469 6.002 1.00 69.88 108 ILE A N 1
ATOM 856 C CA . ILE A 1 108 ? 3.445 -12.301 6.346 1.00 69.88 108 ILE A CA 1
ATOM 857 C C . ILE A 1 108 ? 2.899 -11.119 5.533 1.00 69.88 108 ILE A C 1
ATOM 859 O O . ILE A 1 108 ? 3.328 -9.982 5.739 1.00 69.88 108 ILE A O 1
ATOM 863 N N . LEU A 1 109 ? 1.941 -11.376 4.642 1.00 75.06 109 LEU A N 1
ATOM 864 C CA . LEU A 1 109 ? 1.113 -10.332 4.035 1.00 75.06 109 LEU A CA 1
ATOM 865 C C . LEU A 1 109 ? -0.039 -9.960 4.989 1.00 75.06 109 LEU A C 1
ATOM 867 O O . LEU A 1 109 ? -0.551 -10.836 5.694 1.00 75.06 109 LEU A O 1
ATOM 871 N N . PRO A 1 110 ? -0.488 -8.691 5.033 1.00 76.75 110 PRO A N 1
ATOM 872 C CA . PRO A 1 110 ? -1.694 -8.334 5.771 1.00 76.75 110 PRO A CA 1
ATOM 873 C C . PRO A 1 110 ? -2.892 -9.140 5.260 1.00 76.75 110 PRO A C 1
ATOM 875 O O . PRO A 1 110 ? -3.171 -9.129 4.067 1.00 76.75 110 PRO A O 1
ATOM 878 N N . ALA A 1 111 ? -3.647 -9.786 6.153 1.00 74.50 111 ALA A N 1
ATOM 879 C CA . ALA A 1 111 ? -4.817 -10.590 5.771 1.00 74.50 111 ALA A CA 1
ATOM 880 C C . ALA A 1 111 ? -5.911 -9.779 5.044 1.00 74.50 111 ALA A C 1
ATOM 882 O O . ALA A 1 111 ? -6.772 -10.339 4.370 1.00 74.50 111 ALA A O 1
ATOM 883 N N . SER A 1 112 ? -5.906 -8.455 5.205 1.00 80.06 112 SER A N 1
ATOM 884 C CA . SER A 1 112 ? -6.805 -7.536 4.512 1.00 80.06 112 SER A CA 1
ATOM 885 C C . SER A 1 112 ? -6.333 -7.138 3.116 1.00 80.06 112 SER A C 1
ATOM 887 O O . SER A 1 112 ? -7.130 -6.546 2.389 1.00 80.06 112 SER A O 1
ATOM 889 N N . LEU A 1 113 ? -5.067 -7.389 2.765 1.00 81.56 113 LEU A N 1
ATOM 890 C CA . LEU A 1 113 ? -4.482 -6.963 1.499 1.00 81.56 113 LEU A CA 1
ATOM 891 C C . LEU A 1 113 ? -5.101 -7.778 0.366 1.00 81.56 113 LEU A C 1
ATOM 893 O O . LEU A 1 113 ? -5.077 -9.003 0.394 1.00 81.56 113 LEU A O 1
ATOM 897 N N . ARG A 1 114 ? -5.667 -7.085 -0.623 1.00 83.56 114 ARG A N 1
ATOM 898 C CA . ARG A 1 114 ? -6.348 -7.710 -1.767 1.00 83.56 114 ARG A CA 1
ATOM 899 C C . ARG A 1 114 ? -5.680 -7.374 -3.084 1.00 83.56 114 ARG A C 1
ATOM 901 O O . ARG A 1 114 ? -5.635 -8.202 -3.984 1.00 83.56 114 ARG A O 1
ATOM 908 N N . THR A 1 115 ? -5.165 -6.155 -3.211 1.00 85.19 115 THR A N 1
ATOM 909 C CA . THR A 1 115 ? -4.687 -5.664 -4.502 1.00 85.19 115 THR A CA 1
ATOM 910 C C . THR A 1 115 ? -3.424 -4.839 -4.346 1.00 85.19 115 THR A C 1
ATOM 912 O O . THR A 1 115 ? -3.342 -3.942 -3.505 1.00 85.19 115 THR A O 1
ATOM 915 N N . VAL A 1 116 ? -2.452 -5.106 -5.211 1.00 83.75 116 VAL A N 1
ATOM 916 C CA . VAL A 1 116 ? -1.296 -4.239 -5.425 1.00 83.75 116 VAL A CA 1
ATOM 917 C C . VAL A 1 116 ? -1.398 -3.660 -6.829 1.00 83.75 116 VAL A C 1
ATOM 919 O O . VAL A 1 116 ? -1.504 -4.390 -7.809 1.00 83.75 116 VAL A O 1
ATOM 922 N N . VAL A 1 117 ? -1.411 -2.336 -6.922 1.00 83.31 117 VAL A N 1
ATOM 923 C CA . VAL A 1 117 ? -1.455 -1.593 -8.179 1.00 83.31 117 VAL A CA 1
ATOM 924 C C . VAL A 1 117 ? -0.043 -1.126 -8.491 1.00 83.31 117 VAL A C 1
ATOM 926 O O . VAL A 1 117 ? 0.573 -0.436 -7.682 1.00 83.31 117 VAL A O 1
ATOM 929 N N . VAL A 1 118 ? 0.469 -1.495 -9.657 1.00 80.56 118 VAL A N 1
ATOM 930 C CA . VAL A 1 118 ? 1.772 -1.050 -10.150 1.00 80.56 118 VAL A CA 1
ATOM 931 C C . VAL A 1 118 ? 1.528 -0.169 -11.363 1.00 80.56 118 VAL A C 1
ATOM 933 O O . VAL A 1 118 ? 1.075 -0.655 -12.402 1.00 80.56 118 VAL A O 1
ATOM 936 N N . ASP A 1 119 ? 1.807 1.124 -11.231 1.00 74.19 119 ASP A N 1
ATOM 937 C CA . ASP A 1 119 ? 1.788 2.029 -12.376 1.00 74.19 119 ASP A CA 1
ATOM 938 C C . ASP A 1 119 ? 2.971 1.669 -13.304 1.00 74.19 119 ASP A C 1
ATOM 940 O O . ASP A 1 119 ? 4.089 1.392 -12.855 1.00 74.19 119 ASP A O 1
ATOM 944 N N . GLN A 1 120 ? 2.728 1.634 -14.612 1.00 67.38 120 GLN A N 1
ATOM 945 C CA . GLN A 1 120 ? 3.710 1.310 -15.644 1.00 67.38 120 GLN A CA 1
ATOM 946 C C . GLN A 1 120 ? 3.964 2.507 -16.555 1.00 67.38 120 GLN A C 1
ATOM 948 O O . GLN A 1 120 ? 3.096 3.364 -16.743 1.00 67.38 120 GLN A O 1
ATOM 953 N N . VAL A 1 121 ? 5.165 2.535 -17.145 1.00 64.69 121 VAL A N 1
ATOM 954 C CA . VAL A 1 121 ? 5.545 3.582 -18.101 1.00 64.69 121 VAL A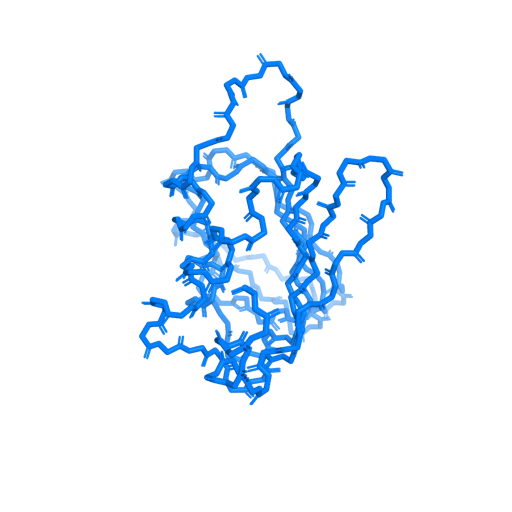 CA 1
ATOM 955 C C . VAL A 1 121 ? 4.523 3.697 -19.226 1.00 64.69 121 VAL A C 1
ATOM 957 O O . VAL A 1 121 ? 4.257 2.720 -19.920 1.00 64.69 121 VAL A O 1
ATOM 960 N N . GLY A 1 122 ? 3.984 4.903 -19.420 1.00 63.94 122 GLY A N 1
ATOM 961 C CA . GLY A 1 122 ? 2.948 5.173 -20.426 1.00 63.94 122 GLY A CA 1
ATOM 962 C C . GLY A 1 122 ? 1.523 5.236 -19.869 1.00 63.94 122 GLY A C 1
ATOM 963 O O . GLY A 1 122 ? 0.575 5.370 -20.641 1.00 63.94 122 GLY A O 1
ATOM 964 N N . GLY A 1 123 ? 1.366 5.189 -18.542 1.00 66.25 123 GLY A N 1
ATOM 965 C CA . GLY A 1 123 ? 0.078 5.350 -17.859 1.00 66.25 123 GLY A CA 1
ATOM 966 C C . GLY A 1 123 ? -0.753 4.070 -17.757 1.00 66.25 123 GLY A C 1
ATOM 967 O O . GLY A 1 123 ? -1.877 4.114 -17.252 1.00 66.25 123 GLY A O 1
ATOM 968 N N . GLU A 1 124 ? -0.215 2.935 -18.207 1.00 73.56 124 GLU A N 1
ATOM 969 C CA . GLU A 1 124 ? -0.816 1.623 -17.979 1.00 73.56 124 GLU A CA 1
ATOM 970 C C . GLU A 1 124 ? -0.697 1.230 -16.502 1.00 73.56 124 GLU A C 1
ATOM 972 O O . GLU A 1 124 ? 0.244 1.615 -15.812 1.00 73.56 124 GLU A O 1
ATOM 977 N N . LYS A 1 125 ? -1.663 0.461 -15.992 1.00 76.88 125 LYS A N 1
ATOM 978 C CA . LYS A 1 125 ? -1.665 -0.012 -14.602 1.00 76.88 125 LYS A CA 1
ATOM 979 C C . LYS A 1 125 ? -1.760 -1.524 -14.578 1.00 76.88 125 LYS A C 1
ATOM 981 O O . LYS A 1 125 ? -2.729 -2.084 -15.087 1.00 76.88 125 LYS A O 1
ATOM 986 N N . ALA A 1 126 ? -0.790 -2.176 -13.945 1.00 77.19 126 ALA A N 1
ATOM 987 C CA . ALA A 1 126 ? -0.892 -3.589 -13.615 1.00 77.19 126 ALA A CA 1
ATOM 988 C C . ALA A 1 126 ? -1.582 -3.756 -12.263 1.00 77.19 126 ALA A C 1
ATOM 990 O O . ALA A 1 126 ? -1.167 -3.181 -11.257 1.00 77.19 126 ALA A O 1
ATOM 991 N N . LEU A 1 127 ? -2.635 -4.565 -12.251 1.00 81.19 127 LEU A N 1
ATOM 992 C CA . LEU A 1 127 ? -3.332 -4.974 -11.042 1.00 81.19 127 LEU A CA 1
ATOM 993 C C . LEU A 1 127 ? -2.859 -6.376 -10.680 1.00 81.19 127 LEU A C 1
ATOM 995 O O . LEU A 1 127 ? -3.060 -7.316 -11.443 1.00 81.19 127 LEU A O 1
ATOM 999 N N . ILE A 1 128 ? -2.227 -6.502 -9.521 1.00 79.62 128 ILE A N 1
ATOM 1000 C CA . ILE A 1 128 ? -1.801 -7.778 -8.960 1.00 79.62 128 ILE A CA 1
ATOM 1001 C C . ILE A 1 128 ? -2.815 -8.148 -7.880 1.00 79.62 128 ILE A C 1
ATOM 1003 O O . ILE A 1 128 ? -2.898 -7.481 -6.843 1.00 79.62 128 ILE A O 1
ATOM 1007 N N . ASP A 1 129 ? -3.597 -9.195 -8.136 1.00 80.38 129 ASP A N 1
ATOM 1008 C CA . ASP A 1 129 ? -4.429 -9.825 -7.114 1.00 80.38 129 ASP A CA 1
ATOM 1009 C C . ASP A 1 129 ? -3.533 -10.680 -6.217 1.00 80.38 129 ASP A C 1
ATOM 1011 O O . ASP A 1 129 ? -2.890 -11.623 -6.673 1.00 80.38 129 ASP A O 1
ATOM 1015 N N . VAL A 1 130 ? -3.454 -10.320 -4.939 1.00 77.75 130 VAL A N 1
ATOM 1016 C CA . VAL A 1 130 ? -2.588 -11.014 -3.976 1.00 77.75 130 VAL A CA 1
ATOM 1017 C C . VAL A 1 130 ? -3.326 -12.086 -3.176 1.00 77.75 130 VAL A C 1
ATOM 1019 O O . VAL A 1 130 ? -2.710 -12.753 -2.348 1.00 77.75 130 VAL A O 1
ATOM 1022 N N . THR A 1 131 ? -4.623 -12.287 -3.427 1.00 73.19 131 THR A N 1
ATOM 1023 C CA . THR A 1 131 ? -5.438 -13.308 -2.747 1.00 73.19 131 THR A CA 1
ATOM 1024 C C . THR A 1 131 ? -4.945 -14.726 -3.063 1.00 73.19 131 THR A C 1
ATOM 1026 O O . THR A 1 131 ? -5.081 -15.625 -2.238 1.00 73.19 131 THR A O 1
ATOM 1029 N N . HIS A 1 132 ? -4.314 -14.897 -4.229 1.00 66.88 132 HIS A N 1
ATOM 1030 C CA . HIS A 1 132 ? -3.740 -16.149 -4.724 1.00 66.88 132 HIS A CA 1
ATOM 1031 C C . HIS A 1 132 ? -2.285 -15.948 -5.164 1.00 66.88 132 HIS A C 1
ATOM 1033 O O . HIS A 1 132 ? -1.889 -16.341 -6.260 1.00 66.88 132 HIS A O 1
ATOM 1039 N N . ILE A 1 133 ? -1.471 -15.285 -4.335 1.00 68.25 133 ILE A N 1
ATOM 1040 C CA . ILE A 1 133 ? -0.097 -14.946 -4.734 1.00 68.25 133 ILE A CA 1
ATOM 1041 C C . ILE A 1 133 ? 0.778 -16.175 -5.030 1.00 68.25 133 ILE A C 1
ATOM 1043 O O . ILE A 1 133 ? 1.693 -16.095 -5.849 1.00 68.25 133 ILE A O 1
ATOM 1047 N N . ASP A 1 134 ? 0.443 -17.315 -4.423 1.00 59.25 134 ASP A N 1
ATOM 1048 C CA . ASP A 1 134 ? 1.097 -18.603 -4.660 1.00 59.25 134 ASP A CA 1
ATOM 1049 C C . ASP A 1 134 ? 0.756 -19.202 -6.043 1.00 59.25 134 ASP A C 1
ATOM 1051 O O . ASP A 1 134 ? 1.533 -19.987 -6.576 1.00 59.25 134 ASP A O 1
ATOM 1055 N N . GLU A 1 135 ? -0.367 -18.811 -6.662 1.00 56.03 135 GLU A N 1
ATOM 1056 C CA . GLU A 1 135 ? -0.843 -19.336 -7.958 1.00 56.03 135 GLU A CA 1
ATOM 1057 C C . GLU A 1 135 ? -0.370 -18.497 -9.160 1.00 56.03 135 GLU A C 1
ATOM 1059 O O . GLU A 1 135 ? -0.394 -18.958 -10.300 1.00 56.03 135 GLU A O 1
ATOM 1064 N N . LEU A 1 136 ? 0.119 -17.272 -8.928 1.00 57.69 136 LEU A N 1
ATOM 1065 C CA . LEU A 1 136 ? 0.646 -16.384 -9.978 1.00 57.69 136 LEU A CA 1
ATOM 1066 C C . LEU A 1 136 ? 1.956 -16.896 -10.619 1.00 57.69 136 LEU A C 1
ATOM 1068 O O . LEU A 1 136 ? 2.377 -16.378 -11.653 1.00 57.69 136 L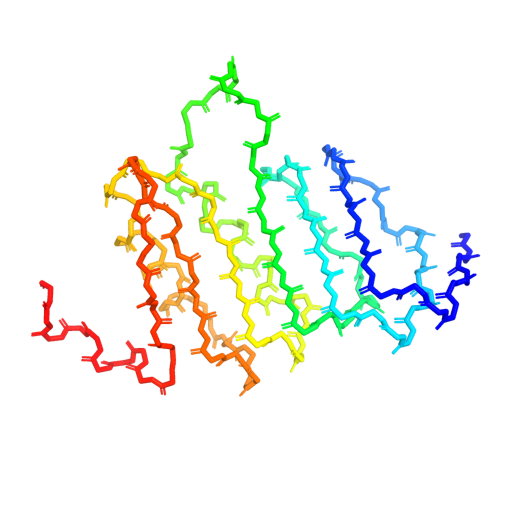EU A O 1
ATOM 1072 N N . ILE A 1 137 ? 2.580 -17.922 -10.031 1.00 51.16 137 ILE A N 1
ATOM 1073 C CA . ILE A 1 137 ? 3.901 -18.467 -10.385 1.00 51.16 137 ILE A CA 1
ATOM 1074 C C . ILE A 1 137 ? 3.904 -19.217 -11.728 1.00 51.16 137 ILE A C 1
ATOM 1076 O O . ILE A 1 137 ? 4.917 -19.206 -12.419 1.00 51.16 137 ILE A O 1
ATOM 1080 N N . ASP A 1 138 ? 2.777 -19.796 -12.148 1.00 42.69 138 ASP A N 1
ATOM 1081 C CA . ASP A 1 138 ? 2.725 -20.647 -13.349 1.00 42.69 138 ASP A CA 1
ATOM 1082 C C . ASP A 1 138 ? 2.406 -19.881 -14.649 1.00 42.69 138 ASP A C 1
ATOM 1084 O O . ASP A 1 138 ? 2.221 -20.486 -15.707 1.00 42.69 138 ASP A O 1
ATOM 1088 N N . SER A 1 139 ? 2.315 -18.547 -14.587 1.00 42.34 139 SER A N 1
ATOM 1089 C CA . SER A 1 139 ? 1.785 -17.717 -15.684 1.00 42.34 139 SER A CA 1
ATOM 1090 C C . SER A 1 139 ? 2.746 -16.659 -16.246 1.00 42.34 139 SER A C 1
ATOM 1092 O O . SER A 1 139 ? 2.357 -15.933 -17.165 1.00 42.34 139 SER A O 1
ATOM 1094 N N . VAL A 1 140 ? 3.990 -16.590 -15.746 1.00 45.72 140 VAL A N 1
ATOM 1095 C CA . VAL A 1 140 ? 5.038 -15.641 -16.187 1.00 45.72 140 VAL A CA 1
ATOM 1096 C C . VAL A 1 140 ? 6.257 -16.364 -16.744 1.00 45.72 140 VAL A C 1
ATOM 1098 O O . VAL A 1 140 ? 6.781 -17.260 -16.049 1.00 45.72 140 VAL A O 1
#

Foldseek 3Di:
DEDEDAQDQEEEDDDPCQDPQPYHYPHPNHAEYEYEADLPDADHLHDAHQEYEYDHPDPPDDDDDLNSLLVVLLRVQVRHLRHAEYEDEEDAVVCPVSNLVSLVPNPDGRPNHAWYWYQYPPRDIDIDGCPPSVVCVVPD